Protein AF-A0A3L7PNK4-F1 (afdb_monomer_lite)

Foldseek 3Di:
DADPVVRFDKDKDKDKDAAAPQFKDFFQKWKWKQFPVRDIWTWPPPDDPVSQVVLCVVPNPPQADENVVVGTIQGHDPVSMGMYMTMTTDDDWGQKMKMKMFRSDPDWDWDQDPVPRDTDIWGKIKMWMWGFDGPPDPCPDPHNPTDTPDTDIDTD

Secondary structure (DSSP, 8-state):
-B-TTT--BEEEEEEEEEE-SSS-EEE--EEEEEETTS-EEETTTT--HHHHHHHHHHHS-TT-EETTTT-EEE-BEEEEEEEEEEEEE--S--SEEEEEEESS---EEEEE-TTT--EEEEEEEEEEEEEPPPTTSTT-STT---EEEEEEEEE-

Structure (mmCIF, N/CA/C/O backbone):
data_AF-A0A3L7PNK4-F1
#
_entry.id   AF-A0A3L7PNK4-F1
#
loop_
_atom_site.group_PDB
_atom_site.id
_atom_site.type_symbol
_atom_site.label_atom_id
_atom_site.label_alt_id
_atom_site.label_comp_id
_atom_site.label_asym_id
_atom_site.label_entity_id
_atom_site.label_seq_id
_atom_site.pdbx_PDB_ins_code
_atom_site.Cartn_x
_atom_site.Cartn_y
_atom_site.Cartn_z
_atom_site.occupancy
_atom_site.B_iso_or_equiv
_atom_site.auth_seq_id
_atom_site.auth_comp_id
_atom_site.auth_asym_id
_atom_site.auth_atom_id
_atom_site.pdbx_PDB_model_num
ATOM 1 N N . MET A 1 1 ? 6.203 -1.067 -12.634 1.00 75.69 1 MET A N 1
ATOM 2 C CA . MET A 1 1 ? 6.570 0.236 -13.243 1.00 75.69 1 MET A CA 1
ATOM 3 C C . MET A 1 1 ? 8.078 0.426 -13.206 1.00 75.69 1 MET A C 1
ATOM 5 O O . MET A 1 1 ? 8.689 0.065 -12.211 1.00 75.69 1 MET A O 1
ATOM 9 N N . THR A 1 2 ? 8.676 0.998 -14.251 1.00 82.50 2 THR A N 1
ATOM 10 C CA . THR A 1 2 ? 10.131 1.222 -14.331 1.00 82.50 2 THR A CA 1
ATOM 11 C C . THR A 1 2 ? 10.475 2.690 -14.087 1.00 82.50 2 THR A C 1
ATOM 13 O O . THR A 1 2 ? 9.922 3.573 -14.738 1.00 82.50 2 THR A O 1
ATOM 16 N N . ASP A 1 3 ? 11.416 2.957 -13.184 1.00 83.75 3 ASP A N 1
ATOM 17 C CA . ASP A 1 3 ? 12.041 4.269 -13.027 1.00 83.75 3 ASP A CA 1
ATOM 18 C C . ASP A 1 3 ? 13.094 4.467 -14.116 1.00 83.75 3 ASP A C 1
ATOM 20 O O . ASP A 1 3 ? 14.158 3.853 -14.081 1.00 83.75 3 ASP A O 1
ATOM 24 N N . THR A 1 4 ? 12.814 5.337 -15.083 1.00 81.50 4 THR A N 1
ATOM 25 C CA . THR A 1 4 ? 13.689 5.566 -16.244 1.00 81.50 4 THR A CA 1
ATOM 26 C C . THR A 1 4 ? 15.068 6.112 -15.872 1.00 81.50 4 THR A C 1
ATOM 28 O O . THR A 1 4 ? 16.005 5.954 -16.648 1.00 81.50 4 THR A O 1
ATOM 31 N N . VAL A 1 5 ? 15.209 6.728 -14.692 1.00 83.94 5 VAL A N 1
ATOM 32 C CA . VAL A 1 5 ? 16.479 7.306 -14.230 1.00 83.94 5 VAL A CA 1
ATOM 33 C C . VAL A 1 5 ? 17.378 6.253 -13.588 1.00 83.94 5 VAL A C 1
ATOM 35 O O . VAL A 1 5 ? 18.569 6.212 -13.877 1.00 83.94 5 VAL A O 1
ATOM 38 N N . SER A 1 6 ? 16.835 5.409 -12.704 1.00 83.50 6 SER A N 1
ATOM 39 C CA . SER A 1 6 ? 17.625 4.370 -12.024 1.00 83.50 6 SER A CA 1
ATOM 40 C C . SER A 1 6 ? 17.633 3.023 -12.750 1.00 83.50 6 SER A C 1
ATOM 42 O O . SER A 1 6 ? 18.436 2.159 -12.411 1.00 83.50 6 SER A O 1
ATOM 44 N N . GLY A 1 7 ? 16.718 2.809 -13.700 1.00 83.69 7 GLY A N 1
ATOM 45 C CA . GLY A 1 7 ? 16.442 1.502 -14.302 1.00 83.69 7 GLY A CA 1
ATOM 46 C C . GLY A 1 7 ? 15.732 0.521 -13.358 1.00 83.69 7 GLY A C 1
ATOM 47 O O . GLY A 1 7 ? 15.423 -0.599 -13.759 1.00 83.69 7 GLY A O 1
ATOM 48 N N . GLY A 1 8 ? 15.468 0.917 -12.108 1.00 86.06 8 GLY A N 1
ATOM 49 C CA . GLY A 1 8 ? 14.802 0.082 -11.117 1.00 86.06 8 GLY A CA 1
ATOM 50 C C . GLY A 1 8 ? 13.334 -0.148 -11.461 1.00 86.06 8 GLY A C 1
ATOM 51 O O . GLY A 1 8 ? 12.645 0.758 -11.932 1.00 86.06 8 GLY A O 1
ATOM 52 N N . ARG A 1 9 ? 12.839 -1.357 -11.194 1.00 87.81 9 ARG A N 1
ATOM 53 C CA . ARG A 1 9 ? 11.419 -1.686 -11.331 1.00 87.81 9 ARG A CA 1
ATOM 54 C C . ARG A 1 9 ? 10.738 -1.735 -9.968 1.00 87.81 9 ARG A C 1
ATOM 56 O O . ARG A 1 9 ? 11.332 -2.170 -8.981 1.00 87.81 9 ARG A O 1
ATOM 63 N N . PHE A 1 10 ? 9.499 -1.266 -9.923 1.00 89.31 10 PHE A N 1
ATOM 64 C CA . PHE A 1 10 ? 8.731 -1.068 -8.704 1.00 89.31 10 PHE A CA 1
ATOM 65 C C . PHE A 1 10 ? 7.269 -1.470 -8.885 1.00 89.31 10 PHE A C 1
ATOM 67 O O . PHE A 1 10 ? 6.635 -1.131 -9.891 1.00 89.31 10 PHE A O 1
ATOM 74 N N . TRP A 1 11 ? 6.723 -2.117 -7.862 1.00 90.12 11 TRP A N 1
ATOM 75 C CA . TRP A 1 11 ? 5.285 -2.254 -7.672 1.00 90.12 11 TRP A CA 1
ATOM 76 C C . TRP A 1 11 ? 4.764 -1.024 -6.950 1.00 90.12 11 TRP A C 1
ATOM 78 O O . TRP A 1 11 ? 5.390 -0.545 -6.003 1.00 90.12 11 TRP A O 1
ATOM 88 N N . VAL A 1 12 ? 3.620 -0.518 -7.390 1.00 89.88 12 VAL A N 1
ATOM 89 C CA . VAL A 1 12 ? 2.995 0.669 -6.815 1.00 89.88 12 VAL A CA 1
ATOM 90 C C . VAL A 1 12 ? 1.527 0.380 -6.564 1.00 89.88 12 VAL A C 1
ATOM 92 O O . VAL A 1 12 ? 0.867 -0.242 -7.391 1.00 89.88 12 VAL A O 1
ATOM 95 N N . PHE A 1 13 ? 1.020 0.871 -5.439 1.00 89.56 13 PHE A N 1
ATOM 96 C CA . PHE A 1 13 ? -0.404 0.893 -5.150 1.00 89.56 13 PHE A CA 1
ATOM 97 C C . PHE A 1 13 ? -0.803 2.287 -4.660 1.00 89.56 13 PHE A C 1
ATOM 99 O O . PHE A 1 13 ? -0.222 2.826 -3.715 1.00 89.56 13 PHE A O 1
ATOM 106 N N . THR A 1 14 ? -1.782 2.882 -5.336 1.00 90.31 14 THR A N 1
ATOM 107 C CA . THR A 1 14 ? -2.417 4.142 -4.947 1.00 90.31 14 THR A CA 1
ATOM 108 C C . THR A 1 14 ? -3.786 3.850 -4.349 1.00 90.31 14 THR A C 1
ATOM 110 O O . THR A 1 14 ? -4.444 2.869 -4.701 1.00 90.31 14 THR A O 1
ATOM 113 N N . TYR A 1 15 ? -4.213 4.672 -3.398 1.00 89.56 15 TYR A N 1
ATOM 114 C CA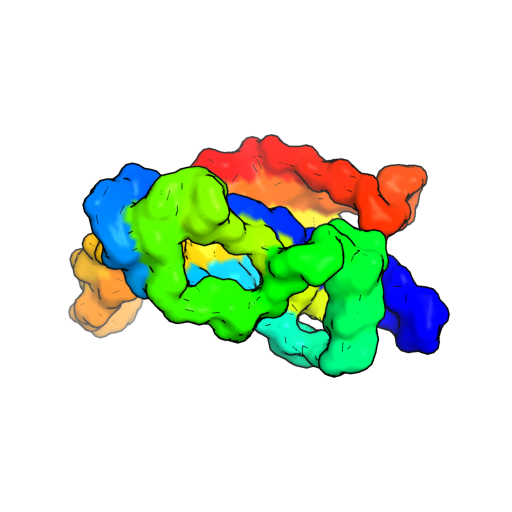 . TYR A 1 15 ? -5.500 4.492 -2.735 1.00 89.56 15 TYR A CA 1
ATOM 115 C C . TYR A 1 15 ? -6.061 5.816 -2.242 1.00 89.56 15 TYR A C 1
ATOM 117 O O . TYR A 1 15 ? -5.326 6.765 -1.985 1.00 89.56 15 TYR A O 1
ATOM 125 N N . THR A 1 16 ? -7.370 5.839 -2.022 1.00 91.12 16 THR A N 1
ATOM 126 C CA . THR A 1 16 ? -8.058 6.922 -1.324 1.00 91.12 16 THR A CA 1
ATOM 127 C C . THR A 1 16 ? -8.672 6.353 -0.055 1.00 91.12 16 THR A C 1
ATOM 129 O O . THR A 1 16 ? -9.369 5.338 -0.096 1.00 91.12 16 THR A O 1
ATOM 132 N N . ILE A 1 17 ? -8.408 6.987 1.085 1.00 90.50 17 ILE A N 1
ATOM 133 C CA . ILE A 1 17 ? -8.979 6.612 2.379 1.00 90.50 17 ILE A CA 1
ATOM 134 C C . ILE A 1 17 ? -9.945 7.694 2.847 1.00 90.50 17 ILE A C 1
ATOM 136 O O . ILE A 1 17 ? -9.580 8.862 2.927 1.00 90.50 17 ILE A O 1
ATOM 140 N N . ALA A 1 18 ? -11.167 7.295 3.193 1.00 91.25 18 ALA A N 1
ATOM 141 C CA . ALA A 1 18 ? -12.183 8.161 3.778 1.00 91.25 18 ALA A CA 1
ATOM 142 C C . ALA A 1 18 ? -12.669 7.561 5.101 1.00 91.25 18 ALA A C 1
ATOM 144 O O . ALA A 1 18 ? -12.941 6.361 5.187 1.00 91.25 18 ALA A O 1
ATOM 145 N N . ASN A 1 19 ? -12.796 8.394 6.132 1.00 90.81 19 ASN A N 1
ATOM 146 C CA . ASN A 1 19 ? -13.381 7.986 7.402 1.00 90.81 19 ASN A CA 1
ATOM 147 C C . ASN A 1 19 ? -14.900 8.196 7.351 1.00 90.81 19 ASN A C 1
ATOM 149 O O . ASN A 1 19 ? -15.365 9.290 7.051 1.00 90.81 19 ASN A O 1
ATOM 153 N N . LYS A 1 20 ? -15.659 7.134 7.630 1.00 90.25 20 LYS A N 1
ATOM 154 C CA . LYS A 1 20 ? -17.131 7.123 7.602 1.00 90.25 20 LYS A CA 1
ATOM 155 C C . LYS A 1 20 ? -17.725 6.692 8.947 1.00 90.25 20 LYS A C 1
ATOM 157 O O . LYS A 1 20 ? -18.766 6.043 8.989 1.00 90.25 20 LYS A O 1
ATOM 162 N N . THR A 1 21 ? -17.007 6.926 10.045 1.00 88.81 21 THR A N 1
ATOM 163 C CA . THR A 1 21 ? -17.359 6.383 11.370 1.00 88.81 21 THR A CA 1
ATOM 164 C C . THR A 1 21 ? -18.105 7.369 12.271 1.00 88.81 21 THR A C 1
ATOM 166 O O . THR A 1 21 ? -18.453 7.008 13.395 1.00 88.81 21 THR A O 1
ATOM 169 N N . GLY A 1 22 ? -18.339 8.602 11.817 1.00 91.31 22 GLY A N 1
ATOM 170 C CA . GLY A 1 22 ? -18.994 9.670 12.577 1.00 91.31 22 GLY A CA 1
ATOM 171 C C . GLY A 1 22 ? -18.096 10.353 13.614 1.00 91.31 22 GLY A C 1
ATOM 172 O O . GLY A 1 22 ? -18.567 11.185 14.385 1.00 91.31 22 GLY A O 1
ATOM 173 N N . LYS A 1 23 ? -16.809 9.991 13.686 1.00 91.88 23 LYS A N 1
ATOM 174 C CA . LYS A 1 23 ? -15.827 10.579 14.610 1.00 91.88 23 LYS A CA 1
ATOM 175 C C . LYS A 1 23 ? -14.418 10.476 14.050 1.00 91.88 23 LYS A C 1
ATOM 177 O O . LYS A 1 23 ? -14.145 9.593 13.244 1.00 91.88 23 LYS A O 1
ATOM 182 N N . THR A 1 24 ? -13.507 11.324 14.518 1.00 91.50 24 THR A N 1
ATOM 183 C CA . THR A 1 24 ? -12.082 11.250 14.166 1.00 91.50 24 THR A CA 1
ATOM 184 C C . THR A 1 24 ? -11.496 9.879 14.507 1.00 91.50 24 THR A C 1
ATOM 186 O O . THR A 1 24 ? -11.727 9.354 15.598 1.00 91.50 24 THR A O 1
ATOM 189 N N . GLN A 1 25 ? -10.725 9.312 13.579 1.00 90.12 25 GLN A N 1
ATOM 190 C CA . GLN A 1 25 ? -10.058 8.023 13.752 1.00 90.12 25 GLN A CA 1
ATOM 191 C C . GLN A 1 25 ? -8.558 8.160 13.543 1.00 90.12 25 GLN A C 1
ATOM 193 O O . GLN A 1 25 ? -8.114 8.798 12.589 1.00 90.12 25 GLN A O 1
ATOM 198 N N . ARG A 1 26 ? -7.774 7.501 14.398 1.00 88.88 26 ARG A N 1
ATOM 199 C CA . ARG A 1 26 ? -6.334 7.348 14.188 1.00 88.88 26 ARG A CA 1
ATOM 200 C C . ARG A 1 26 ? -6.104 6.277 13.125 1.00 88.88 26 ARG A C 1
ATOM 202 O O . ARG A 1 26 ? -6.438 5.112 13.330 1.00 88.88 26 ARG A O 1
ATOM 209 N N . PHE A 1 27 ? -5.502 6.669 12.014 1.00 88.44 27 PHE A N 1
ATOM 210 C CA . PHE A 1 27 ? -5.112 5.795 10.920 1.00 88.44 27 PHE A CA 1
ATOM 211 C C . PHE A 1 27 ? -3.606 5.532 10.974 1.00 88.44 27 PHE A C 1
ATOM 213 O O . PHE A 1 27 ? -2.794 6.455 10.998 1.00 88.44 27 PHE A O 1
ATOM 220 N N . SER A 1 28 ? -3.228 4.260 11.037 1.00 88.75 28 SER A N 1
ATOM 221 C CA . SER A 1 28 ? -1.829 3.823 11.092 1.00 88.75 28 SER A CA 1
ATOM 222 C C . SER A 1 28 ? -1.691 2.511 10.319 1.00 88.75 28 SER A C 1
ATOM 224 O O . SER A 1 28 ? -1.536 1.451 10.934 1.00 88.75 28 SER A O 1
ATOM 226 N N . PRO A 1 29 ? -1.841 2.549 8.987 1.00 90.50 29 PRO A N 1
ATOM 227 C CA . PRO A 1 29 ? -1.871 1.343 8.186 1.00 90.50 29 PRO A CA 1
ATOM 228 C C . PRO A 1 29 ? -0.479 0.732 8.026 1.00 90.50 29 PRO A C 1
ATOM 230 O O . PRO A 1 29 ? 0.537 1.424 8.066 1.00 90.50 29 PRO A O 1
ATOM 233 N N . ARG A 1 30 ? -0.446 -0.572 7.762 1.00 91.81 30 ARG A N 1
ATOM 234 C CA . ARG A 1 30 ? 0.739 -1.262 7.241 1.00 91.81 30 ARG A CA 1
ATOM 235 C C . ARG A 1 30 ? 0.355 -1.997 5.969 1.00 91.81 30 ARG A C 1
ATOM 237 O O . ARG A 1 30 ? -0.673 -2.674 5.944 1.00 91.81 30 ARG A O 1
ATOM 244 N N . PHE A 1 31 ? 1.207 -1.880 4.957 1.00 94.25 31 PHE A N 1
ATOM 245 C CA . PHE A 1 31 ? 1.021 -2.493 3.650 1.00 94.25 31 PHE A CA 1
ATOM 246 C C . PHE A 1 31 ? 2.130 -3.519 3.408 1.00 94.25 31 PHE A C 1
ATOM 248 O O . PHE A 1 31 ? 3.310 -3.169 3.341 1.00 94.25 31 PHE A O 1
ATOM 255 N N . ASP A 1 32 ? 1.740 -4.784 3.282 1.00 95.38 32 ASP A N 1
ATOM 256 C CA . ASP A 1 32 ? 2.638 -5.884 2.938 1.00 95.38 32 ASP A CA 1
ATOM 257 C C . ASP A 1 32 ? 2.200 -6.484 1.594 1.00 95.38 32 ASP A C 1
ATOM 259 O O . ASP A 1 32 ? 1.006 -6.684 1.362 1.00 95.38 32 ASP A O 1
ATOM 263 N N . LEU A 1 33 ? 3.160 -6.802 0.729 1.00 94.06 33 LEU A N 1
ATOM 264 C CA . LEU A 1 33 ? 2.929 -7.469 -0.549 1.00 94.06 33 LEU A CA 1
ATOM 265 C C . LEU A 1 33 ? 3.519 -8.880 -0.496 1.00 94.06 33 LEU A C 1
ATOM 267 O O . LEU A 1 33 ? 4.724 -9.038 -0.318 1.00 94.06 33 LEU A O 1
ATOM 271 N N . LEU A 1 34 ? 2.673 -9.897 -0.622 1.00 92.94 34 LEU A N 1
ATOM 272 C CA . LEU A 1 34 ? 3.083 -11.292 -0.760 1.00 92.94 34 LEU A CA 1
ATOM 273 C C . LEU A 1 34 ? 3.186 -11.637 -2.243 1.00 92.94 34 LEU A C 1
ATOM 275 O O . LEU A 1 34 ? 2.200 -11.536 -2.969 1.00 92.94 34 LEU A O 1
ATOM 279 N N . MET A 1 35 ? 4.370 -12.050 -2.660 1.00 90.56 35 MET A N 1
ATOM 280 C CA . MET A 1 35 ? 4.666 -12.515 -4.009 1.00 90.56 35 MET A CA 1
ATOM 281 C C . MET A 1 35 ? 4.332 -14.013 -4.139 1.00 90.56 35 MET A C 1
ATOM 283 O O . MET A 1 35 ? 4.293 -14.731 -3.136 1.00 90.56 35 MET A O 1
ATOM 287 N N . GLY A 1 36 ? 4.109 -14.498 -5.363 1.00 86.50 36 GLY A N 1
ATOM 288 C CA . GLY A 1 36 ? 3.745 -15.896 -5.636 1.00 86.50 36 GLY A CA 1
ATOM 289 C C . GLY A 1 36 ? 4.833 -16.916 -5.266 1.00 86.50 36 GLY A C 1
ATOM 290 O O . GLY A 1 36 ? 4.546 -18.093 -5.068 1.00 86.50 36 GLY A O 1
ATOM 291 N N . ASP A 1 37 ? 6.081 -16.469 -5.100 1.00 86.44 37 ASP A N 1
ATOM 292 C CA . ASP A 1 37 ? 7.204 -17.265 -4.585 1.00 86.44 37 ASP A CA 1
ATOM 293 C C . ASP A 1 37 ? 7.242 -17.355 -3.042 1.00 86.44 37 ASP A C 1
ATOM 295 O O . ASP A 1 37 ? 8.142 -17.972 -2.469 1.00 86.44 37 ASP A O 1
ATOM 299 N N . GLY A 1 38 ? 6.269 -16.749 -2.354 1.00 88.69 38 GLY A N 1
ATOM 300 C CA . GLY A 1 38 ? 6.176 -16.717 -0.896 1.00 88.69 38 GLY A CA 1
ATOM 301 C C . GLY A 1 38 ? 6.941 -15.566 -0.234 1.00 88.69 38 GLY A C 1
ATOM 302 O O . GLY A 1 38 ? 6.882 -15.424 0.991 1.00 88.69 38 GLY A O 1
ATOM 303 N N . VAL A 1 39 ? 7.643 -14.721 -0.998 1.00 91.19 39 VAL A N 1
ATOM 304 C CA . VAL A 1 39 ? 8.375 -13.573 -0.449 1.00 91.19 39 VAL A CA 1
ATOM 305 C C . VAL A 1 39 ? 7.401 -12.477 -0.022 1.00 91.19 39 VAL A C 1
ATOM 307 O O . VAL A 1 39 ? 6.539 -12.050 -0.786 1.00 91.19 39 VAL A O 1
ATOM 310 N N . ILE A 1 40 ? 7.577 -11.966 1.200 1.00 93.38 40 ILE A N 1
ATOM 311 C CA . ILE A 1 40 ? 6.826 -10.814 1.714 1.00 93.38 40 ILE A CA 1
ATOM 312 C C . ILE A 1 40 ? 7.687 -9.553 1.614 1.00 93.38 40 ILE A C 1
ATOM 314 O O . ILE A 1 40 ? 8.799 -9.493 2.147 1.00 93.38 40 ILE A O 1
ATOM 318 N N . LEU A 1 41 ? 7.149 -8.524 0.966 1.00 94.62 41 LEU A N 1
ATOM 319 C CA . LEU A 1 41 ? 7.748 -7.204 0.829 1.00 94.62 41 LEU A CA 1
ATOM 320 C C . LEU A 1 41 ? 6.970 -6.187 1.672 1.00 94.62 41 LEU A C 1
ATOM 322 O O . LEU A 1 41 ? 5.760 -6.034 1.536 1.00 94.62 41 LEU A O 1
ATOM 326 N N . GLU A 1 42 ? 7.677 -5.457 2.527 1.00 95.00 42 GLU A N 1
ATOM 327 C CA . GLU A 1 42 ? 7.109 -4.353 3.308 1.00 95.00 42 GLU A CA 1
ATOM 328 C C . GLU A 1 42 ? 7.203 -3.046 2.515 1.00 95.00 42 GLU A C 1
ATOM 330 O O . GLU A 1 42 ? 8.245 -2.764 1.914 1.00 95.00 42 GLU A O 1
ATOM 335 N N . ALA A 1 43 ? 6.125 -2.257 2.503 1.00 93.81 43 ALA A N 1
ATOM 336 C CA . ALA A 1 43 ? 6.066 -1.025 1.719 1.00 93.81 43 ALA A CA 1
ATOM 337 C C . ALA A 1 43 ? 7.158 -0.028 2.131 1.00 93.81 43 ALA A C 1
ATOM 339 O O . ALA A 1 43 ? 7.472 0.132 3.313 1.00 93.81 43 ALA A O 1
ATOM 340 N N . GLY A 1 44 ? 7.775 0.621 1.144 1.00 91.75 44 GLY A N 1
ATOM 341 C CA . GLY A 1 44 ? 8.860 1.590 1.315 1.00 91.75 44 GLY A CA 1
ATOM 342 C C . GLY A 1 44 ? 10.215 0.983 1.703 1.00 91.75 44 GLY A C 1
ATOM 343 O O . GLY A 1 44 ? 11.244 1.651 1.588 1.00 91.75 44 GLY A O 1
ATOM 344 N N . LYS A 1 45 ? 10.269 -0.287 2.121 1.00 93.94 45 LYS A N 1
ATOM 345 C CA . LYS A 1 45 ? 11.521 -0.937 2.521 1.00 93.94 45 LYS A CA 1
ATOM 346 C C . LYS A 1 45 ? 12.400 -1.211 1.301 1.00 93.94 45 LYS A C 1
ATOM 348 O O . LYS A 1 45 ? 11.958 -1.808 0.323 1.00 93.94 45 LYS A O 1
ATOM 353 N N . ASN A 1 46 ? 13.680 -0.843 1.396 1.00 92.88 46 ASN A N 1
ATOM 354 C CA . ASN A 1 46 ? 14.671 -0.969 0.316 1.00 92.88 46 ASN A CA 1
ATOM 355 C C . ASN A 1 46 ? 14.300 -0.203 -0.970 1.00 92.88 46 ASN A C 1
ATOM 357 O O . ASN A 1 46 ? 14.748 -0.575 -2.054 1.00 92.88 46 ASN A O 1
ATOM 361 N N . VAL A 1 47 ? 13.495 0.858 -0.864 1.00 92.44 47 VAL A N 1
ATOM 362 C CA . VAL A 1 47 ? 13.187 1.756 -1.982 1.00 92.44 47 VAL A CA 1
ATOM 363 C C . VAL A 1 47 ? 14.032 3.026 -1.841 1.00 92.44 47 VAL A C 1
ATOM 365 O O . VAL A 1 47 ? 13.924 3.710 -0.822 1.00 92.44 47 VAL A O 1
ATOM 368 N N . PRO A 1 48 ? 14.873 3.378 -2.831 1.00 92.50 48 PRO A N 1
ATOM 369 C CA . PRO A 1 48 ? 15.592 4.648 -2.815 1.00 92.50 48 PRO A CA 1
ATOM 370 C C . PRO A 1 48 ? 14.622 5.837 -2.773 1.00 92.50 48 PRO A C 1
ATOM 372 O O . PRO A 1 48 ? 13.677 5.896 -3.561 1.00 92.50 48 PRO A O 1
ATOM 375 N N . VAL A 1 49 ? 14.880 6.810 -1.894 1.00 90.38 49 VAL A N 1
ATOM 376 C CA . VAL A 1 49 ? 13.995 7.973 -1.673 1.00 90.38 49 VAL A CA 1
ATOM 377 C C . VAL A 1 49 ? 13.716 8.735 -2.970 1.00 90.38 49 VAL A C 1
ATOM 379 O O . VAL A 1 49 ? 12.573 9.097 -3.249 1.00 90.38 49 VAL A O 1
ATOM 382 N N . ASP A 1 50 ? 14.738 8.943 -3.801 1.00 91.38 50 ASP A N 1
ATOM 383 C CA . ASP A 1 50 ? 14.571 9.673 -5.058 1.00 91.38 50 ASP A CA 1
ATOM 384 C C . ASP A 1 50 ? 13.744 8.893 -6.085 1.00 91.38 50 ASP A C 1
ATOM 386 O O . ASP A 1 50 ? 12.972 9.497 -6.831 1.00 91.38 50 ASP A O 1
ATOM 390 N N . ALA A 1 51 ? 13.854 7.560 -6.098 1.00 91.12 51 ALA A N 1
ATOM 391 C CA . ALA A 1 51 ? 13.007 6.714 -6.932 1.00 91.12 51 ALA A CA 1
ATOM 392 C C . ALA A 1 51 ? 11.551 6.789 -6.455 1.00 91.12 51 ALA A C 1
ATOM 394 O O . ALA A 1 51 ? 10.671 7.070 -7.261 1.00 91.12 51 ALA A O 1
ATOM 395 N N . ALA A 1 52 ? 11.297 6.662 -5.145 1.00 90.19 52 ALA A N 1
ATOM 396 C CA . ALA A 1 52 ? 9.952 6.803 -4.580 1.00 90.19 52 ALA A CA 1
ATOM 397 C C . ALA A 1 52 ? 9.299 8.141 -4.964 1.00 90.19 52 ALA A C 1
ATOM 399 O O . ALA A 1 52 ? 8.169 8.152 -5.445 1.00 90.19 52 ALA A O 1
ATOM 400 N N . ARG A 1 53 ? 10.032 9.258 -4.848 1.00 89.56 53 ARG A N 1
ATOM 401 C CA . ARG A 1 53 ? 9.545 10.594 -5.237 1.00 89.56 53 ARG A CA 1
ATOM 402 C C . ARG A 1 53 ? 9.223 10.702 -6.726 1.00 89.56 53 ARG A C 1
ATOM 404 O O . ARG A 1 53 ? 8.221 11.317 -7.084 1.00 89.56 53 ARG A O 1
ATOM 411 N N . ARG A 1 54 ? 10.065 10.144 -7.602 1.00 90.06 54 ARG A N 1
ATOM 412 C CA . ARG A 1 54 ? 9.802 10.131 -9.051 1.00 90.06 54 ARG A CA 1
ATOM 413 C C . ARG A 1 54 ? 8.578 9.289 -9.384 1.00 90.06 54 ARG A C 1
ATOM 415 O O . ARG A 1 54 ? 7.729 9.746 -10.139 1.00 90.06 54 ARG A O 1
ATOM 422 N N . MET A 1 55 ? 8.469 8.102 -8.790 1.00 88.44 55 MET A N 1
ATOM 423 C CA . MET A 1 55 ? 7.334 7.206 -9.005 1.00 88.44 55 MET A CA 1
ATOM 424 C C . MET A 1 55 ? 6.035 7.831 -8.497 1.00 88.44 55 MET A C 1
ATOM 426 O O . MET A 1 55 ? 5.067 7.852 -9.245 1.00 88.44 55 MET A O 1
ATOM 430 N N . GLN A 1 56 ? 6.030 8.438 -7.308 1.00 89.19 56 GLN A N 1
ATOM 431 C CA . GLN A 1 56 ? 4.876 9.175 -6.785 1.00 89.19 56 GLN A CA 1
ATOM 432 C C . GLN A 1 56 ? 4.406 10.258 -7.765 1.00 89.19 56 GLN A C 1
ATOM 434 O O . GLN A 1 56 ? 3.229 10.303 -8.091 1.00 89.19 56 GLN A O 1
ATOM 439 N N . ARG A 1 57 ? 5.318 11.079 -8.309 1.00 87.75 57 ARG A N 1
ATOM 440 C CA . ARG A 1 57 ? 4.963 12.104 -9.312 1.00 87.75 57 ARG A CA 1
ATOM 441 C C . ARG A 1 57 ? 4.458 11.527 -10.635 1.00 87.75 57 ARG A C 1
ATOM 443 O O . ARG A 1 57 ? 3.762 12.229 -11.357 1.00 87.75 57 ARG A O 1
ATOM 450 N N . ALA A 1 58 ? 4.865 10.307 -10.980 1.00 85.31 58 ALA A N 1
ATOM 451 C CA . ALA A 1 58 ? 4.522 9.682 -12.250 1.00 85.31 58 ALA A CA 1
ATOM 452 C C . ALA A 1 58 ? 3.130 9.031 -12.246 1.00 85.31 58 ALA A C 1
ATOM 454 O O . ALA A 1 58 ? 2.498 8.990 -13.296 1.00 85.31 58 ALA A O 1
ATOM 455 N N . VAL A 1 59 ? 2.664 8.513 -11.102 1.00 82.31 59 VAL A N 1
ATOM 456 C CA . VAL A 1 59 ? 1.421 7.706 -11.036 1.00 82.31 59 VAL A CA 1
ATOM 457 C C . VAL A 1 59 ? 0.431 8.117 -9.966 1.00 82.31 59 VAL A C 1
ATOM 459 O O . VAL A 1 59 ? -0.719 7.693 -10.008 1.00 82.31 59 VAL A O 1
ATOM 462 N N . ALA A 1 60 ? 0.865 8.885 -8.974 1.00 83.06 60 ALA A N 1
ATOM 463 C CA . ALA A 1 60 ? -0.021 9.371 -7.937 1.00 83.06 60 ALA A CA 1
ATOM 464 C C . ALA A 1 60 ? -0.464 10.795 -8.279 1.00 83.06 60 ALA A C 1
ATOM 466 O O . ALA A 1 60 ? 0.207 11.515 -9.025 1.00 83.06 60 ALA A O 1
ATOM 467 N N . SER A 1 61 ? -1.599 11.220 -7.728 1.00 83.06 61 SER A N 1
ATOM 468 C CA . SER A 1 61 ? -1.993 12.619 -7.848 1.00 83.06 61 SER A CA 1
ATOM 469 C C . SER A 1 61 ? -0.977 13.521 -7.138 1.00 83.06 61 SER A C 1
ATOM 471 O O . SER A 1 61 ? -0.235 13.093 -6.250 1.00 83.06 61 SER A O 1
ATOM 473 N N . ALA A 1 62 ? -0.998 14.813 -7.465 1.00 82.06 62 ALA A N 1
ATOM 474 C CA . ALA A 1 62 ? -0.191 15.807 -6.758 1.00 82.06 62 ALA A CA 1
ATOM 475 C C . ALA A 1 62 ? -0.523 15.914 -5.253 1.00 82.06 62 ALA A C 1
ATOM 477 O O . ALA A 1 62 ? 0.261 16.491 -4.503 1.00 82.06 62 ALA A O 1
ATOM 478 N N . GLN A 1 63 ? -1.676 15.390 -4.821 1.00 84.81 63 GLN A N 1
ATOM 479 C CA . GLN A 1 63 ? -2.138 15.408 -3.431 1.00 84.81 63 GLN A CA 1
ATOM 480 C C . GLN A 1 63 ? -1.845 14.102 -2.689 1.00 84.81 63 GLN A C 1
ATOM 482 O O . GLN A 1 63 ? -1.955 14.064 -1.464 1.00 84.81 63 GLN A O 1
ATOM 487 N N . ALA A 1 64 ? -1.487 13.036 -3.408 1.00 87.62 64 ALA A N 1
ATOM 488 C CA . ALA A 1 64 ? -1.186 11.757 -2.800 1.00 87.62 64 ALA A CA 1
ATOM 489 C C . ALA A 1 64 ? 0.054 11.871 -1.919 1.00 87.62 64 ALA A C 1
ATOM 491 O O . ALA A 1 64 ? 1.092 12.378 -2.347 1.00 87.62 64 ALA A O 1
ATOM 492 N N . VAL A 1 65 ? -0.049 11.367 -0.696 1.00 87.12 65 VAL A N 1
ATOM 493 C CA . VAL A 1 65 ? 1.037 11.387 0.284 1.00 87.12 65 VAL A CA 1
ATOM 494 C C . VAL A 1 65 ? 1.617 9.991 0.486 1.00 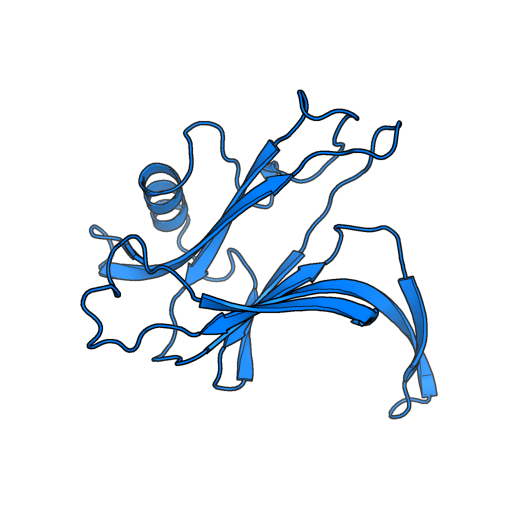87.12 65 VAL A C 1
ATOM 496 O O . VAL A 1 65 ? 0.967 8.983 0.200 1.00 87.12 65 VAL A O 1
ATOM 499 N N . ASP A 1 66 ? 2.854 9.912 0.967 1.00 84.75 66 ASP A N 1
ATOM 500 C CA . ASP A 1 66 ? 3.457 8.614 1.266 1.00 84.75 66 ASP A CA 1
ATOM 501 C C . ASP A 1 66 ? 2.825 7.943 2.503 1.00 84.75 66 ASP A C 1
ATOM 503 O O . ASP A 1 66 ? 2.060 8.537 3.272 1.00 84.75 66 ASP A O 1
ATOM 507 N N . GLN A 1 67 ? 3.171 6.673 2.705 1.00 77.38 67 GLN A N 1
ATOM 508 C CA . GLN A 1 67 ? 2.672 5.844 3.803 1.00 77.38 67 GLN A CA 1
ATOM 509 C C . GLN A 1 67 ? 2.953 6.382 5.212 1.00 77.38 67 GLN A C 1
ATOM 511 O O . GLN A 1 67 ? 2.282 5.956 6.144 1.00 77.38 67 GLN A O 1
ATOM 516 N N . PHE A 1 68 ? 3.935 7.268 5.393 1.00 81.88 68 PHE A N 1
ATOM 517 C CA . PHE A 1 68 ? 4.238 7.890 6.681 1.00 81.88 68 PHE A CA 1
ATOM 518 C C . PHE A 1 68 ? 3.418 9.165 6.865 1.00 81.88 68 PHE A C 1
ATOM 520 O O . PHE A 1 68 ? 2.861 9.402 7.934 1.00 81.88 68 PHE A O 1
ATOM 527 N N . GLN A 1 69 ? 3.293 9.962 5.806 1.00 83.06 69 GLN A N 1
ATOM 528 C CA . GLN A 1 69 ? 2.515 11.198 5.793 1.00 83.06 69 GLN A CA 1
ATOM 529 C C . GLN A 1 69 ? 1.002 10.961 5.897 1.00 83.06 69 GLN A C 1
ATOM 531 O O . GLN A 1 69 ? 0.282 11.796 6.443 1.00 83.06 69 GLN A O 1
ATOM 536 N N . VAL A 1 70 ? 0.503 9.827 5.397 1.00 85.12 70 VAL A N 1
ATOM 537 C CA . VAL A 1 70 ? -0.920 9.470 5.507 1.00 85.12 70 VAL A CA 1
ATOM 538 C C . VAL A 1 70 ? -1.334 9.137 6.948 1.00 85.12 70 VAL A C 1
ATOM 540 O O . VAL A 1 70 ? -2.520 9.226 7.276 1.00 85.12 70 VAL A O 1
ATOM 543 N N . MET A 1 71 ? -0.378 8.751 7.807 1.00 87.44 71 MET A N 1
ATOM 544 C CA . MET A 1 71 ? -0.639 8.333 9.185 1.00 87.44 71 MET A CA 1
ATOM 545 C C . MET A 1 71 ? -1.141 9.497 10.041 1.00 87.44 71 MET A C 1
ATOM 547 O O . MET A 1 71 ? -0.843 10.666 9.804 1.00 87.44 71 MET A O 1
ATOM 551 N N . GLY A 1 72 ? -1.874 9.165 11.099 1.00 88.56 72 GLY A N 1
ATOM 552 C CA . GLY A 1 72 ? -2.399 10.135 12.051 1.00 88.56 72 GLY A CA 1
ATOM 553 C C . GLY A 1 72 ? -3.916 10.206 12.018 1.00 88.56 72 GLY A C 1
ATOM 554 O O . GLY A 1 72 ? -4.590 9.257 11.627 1.00 88.56 72 GLY A O 1
ATOM 555 N N . ASP A 1 73 ? -4.459 11.311 12.505 1.00 91.44 73 ASP A N 1
ATOM 556 C CA . ASP A 1 73 ? -5.902 11.457 12.653 1.00 91.44 73 ASP A CA 1
ATOM 557 C C . ASP A 1 73 ? -6.559 11.799 11.311 1.00 91.44 73 ASP A C 1
ATOM 559 O O . ASP A 1 73 ? -6.142 12.734 10.621 1.00 91.44 73 ASP A O 1
ATOM 563 N N . ILE A 1 74 ? -7.590 11.033 10.950 1.00 90.31 74 ILE A N 1
ATOM 564 C CA . ILE A 1 74 ? -8.458 11.261 9.794 1.00 90.31 74 ILE A CA 1
ATOM 565 C C . ILE A 1 74 ? -9.824 11.711 10.311 1.00 90.31 74 ILE A C 1
ATOM 567 O O . ILE A 1 74 ? -10.501 10.988 11.052 1.00 90.31 74 ILE A O 1
ATOM 571 N N . LEU A 1 75 ? -10.216 12.922 9.920 1.00 93.56 75 LEU A N 1
ATOM 572 C CA . LEU A 1 75 ? -11.520 13.497 10.241 1.00 93.56 75 LEU A CA 1
ATOM 573 C C . LEU A 1 75 ? -12.629 12.751 9.499 1.00 93.56 75 LEU A C 1
ATOM 575 O O . LEU A 1 75 ? -12.398 12.181 8.437 1.00 93.56 75 LEU A O 1
ATOM 579 N N . ASP A 1 76 ? -13.824 12.747 10.074 1.00 94.25 76 ASP A N 1
ATOM 580 C CA . ASP A 1 76 ? -14.988 12.107 9.466 1.00 94.25 76 ASP A CA 1
ATOM 581 C C . ASP A 1 76 ? -15.432 12.812 8.170 1.00 94.25 76 ASP A C 1
ATOM 583 O O . ASP A 1 76 ? -15.275 14.027 8.030 1.00 94.25 76 ASP A O 1
ATOM 587 N N . GLY A 1 77 ? -15.994 12.050 7.232 1.00 93.19 77 GLY A N 1
ATOM 588 C CA . GLY A 1 77 ? -16.548 12.542 5.971 1.00 93.19 77 GLY A CA 1
ATOM 589 C C . GLY A 1 77 ? -15.616 12.389 4.763 1.00 93.19 77 GLY A C 1
ATOM 590 O O . GLY A 1 77 ? -14.391 12.432 4.865 1.00 93.19 77 GLY A O 1
ATOM 591 N N . GLU A 1 78 ? -16.212 12.236 3.578 1.00 91.56 78 GLU A N 1
ATOM 592 C CA . GLU A 1 78 ? -15.479 12.039 2.315 1.00 91.56 78 GLU A CA 1
ATOM 593 C C . GLU A 1 78 ? -14.678 13.272 1.878 1.00 91.56 78 GLU A C 1
ATOM 595 O O . GLU A 1 78 ? -13.643 13.129 1.238 1.00 91.56 78 GLU A O 1
ATOM 600 N N . SER A 1 79 ? -15.086 14.477 2.283 1.00 91.94 79 SER A N 1
ATOM 601 C CA . SER A 1 79 ? -14.330 15.712 2.025 1.00 91.94 79 SER A CA 1
ATOM 602 C C . SER A 1 79 ? -12.969 15.747 2.727 1.00 91.94 79 SER A C 1
ATOM 604 O O . SER A 1 79 ? -12.109 16.535 2.352 1.00 91.94 79 SER A O 1
ATOM 606 N N . ASN A 1 80 ? -12.784 14.912 3.754 1.00 91.44 80 ASN A N 1
ATOM 607 C CA . ASN A 1 80 ? -11.529 14.753 4.484 1.00 91.44 80 ASN A CA 1
ATOM 608 C C . ASN A 1 80 ? -10.734 13.529 4.007 1.00 91.44 80 ASN A C 1
ATOM 610 O O . ASN A 1 80 ? -9.792 13.103 4.685 1.00 91.44 80 ASN A O 1
ATOM 614 N N . ALA A 1 81 ? -11.127 12.937 2.874 1.00 91.62 81 ALA A N 1
ATOM 615 C CA . ALA A 1 81 ? -10.416 11.814 2.303 1.00 91.62 81 ALA A CA 1
ATOM 616 C C . ALA A 1 81 ? -8.969 12.193 1.976 1.00 91.62 81 ALA A C 1
ATOM 618 O O . ALA A 1 81 ? -8.667 13.316 1.572 1.00 91.62 81 ALA A O 1
ATOM 619 N N . ARG A 1 82 ? -8.066 11.233 2.159 1.00 91.44 82 ARG A N 1
ATOM 620 C CA . ARG A 1 82 ? -6.654 11.380 1.812 1.00 91.44 82 ARG A CA 1
ATOM 621 C C . ARG A 1 82 ? -6.301 10.405 0.718 1.00 91.44 82 ARG A C 1
ATOM 623 O O . ARG A 1 82 ? -6.724 9.250 0.749 1.00 91.44 82 ARG A O 1
ATOM 630 N N . GLU A 1 83 ? -5.484 10.861 -0.211 1.00 92.00 83 GLU A N 1
ATOM 631 C CA . GLU A 1 83 ? -4.877 10.002 -1.211 1.00 92.00 83 GLU A CA 1
ATOM 632 C C . GLU A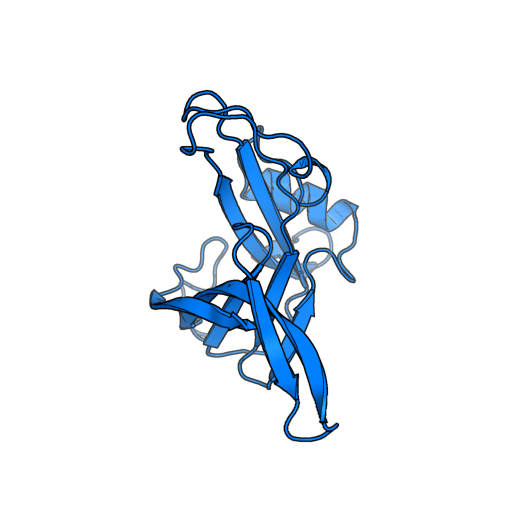 1 83 ? -3.513 9.534 -0.718 1.00 92.00 83 GLU A C 1
ATOM 634 O O . GLU A 1 83 ? -2.751 10.298 -0.126 1.00 92.00 83 GLU A O 1
ATOM 639 N N . GLY A 1 84 ? -3.221 8.259 -0.931 1.00 91.50 84 GLY A N 1
ATOM 640 C CA . GLY A 1 84 ? -2.006 7.619 -0.472 1.00 91.50 84 GLY A CA 1
ATOM 641 C C . GLY A 1 84 ? -1.285 6.883 -1.587 1.00 91.50 84 GLY A C 1
ATOM 642 O O . GLY A 1 84 ? -1.884 6.441 -2.570 1.00 91.50 84 GLY A O 1
ATOM 643 N N . PHE A 1 85 ? 0.019 6.744 -1.394 1.00 92.94 85 PHE A N 1
ATOM 644 C CA . PHE A 1 85 ? 0.931 6.051 -2.287 1.00 92.94 85 PHE A CA 1
ATOM 645 C C . PHE A 1 85 ? 1.838 5.117 -1.483 1.00 92.94 85 PHE A C 1
ATOM 647 O O . PHE A 1 85 ? 2.480 5.525 -0.512 1.00 92.94 85 PHE A O 1
ATOM 654 N N . VAL A 1 86 ? 1.914 3.862 -1.920 1.00 93.75 86 VAL A N 1
ATOM 655 C CA . VAL A 1 86 ? 2.836 2.851 -1.391 1.00 93.75 86 VAL A CA 1
ATOM 656 C C . VAL A 1 86 ? 3.590 2.182 -2.533 1.00 93.75 86 VAL A C 1
ATOM 658 O O . VAL A 1 86 ? 3.071 2.018 -3.640 1.00 93.75 86 VAL A O 1
ATOM 661 N N . ILE A 1 87 ? 4.838 1.814 -2.256 1.00 93.19 87 ILE A N 1
ATOM 662 C CA . ILE A 1 87 ? 5.790 1.337 -3.258 1.00 93.19 87 ILE A CA 1
ATOM 663 C C . ILE A 1 87 ? 6.646 0.196 -2.712 1.00 93.19 87 ILE A C 1
ATOM 665 O O . ILE A 1 87 ? 7.047 0.208 -1.547 1.00 93.19 87 ILE A O 1
ATOM 669 N N . TRP A 1 88 ? 6.979 -0.757 -3.578 1.00 94.19 88 TRP A N 1
ATOM 670 C CA . TRP A 1 88 ? 7.891 -1.863 -3.300 1.00 94.19 88 TRP A CA 1
ATOM 671 C C . TRP A 1 88 ? 8.871 -2.039 -4.460 1.00 94.19 88 TRP A C 1
ATOM 673 O O . TRP A 1 88 ? 8.484 -1.820 -5.609 1.00 94.19 88 TRP A O 1
ATOM 683 N N . PRO A 1 89 ? 10.120 -2.468 -4.211 1.00 92.06 89 PRO A N 1
ATOM 684 C CA . PRO A 1 89 ? 10.993 -2.893 -5.296 1.00 92.06 89 PRO A CA 1
ATOM 685 C C . PRO A 1 89 ? 10.432 -4.174 -5.926 1.00 92.06 89 PRO A C 1
ATOM 687 O O . PRO A 1 89 ? 10.063 -5.109 -5.213 1.00 92.06 89 PRO A O 1
ATOM 690 N N . GLU A 1 90 ? 10.383 -4.232 -7.252 1.00 87.50 90 GLU A N 1
ATOM 691 C CA . GLU A 1 90 ? 10.027 -5.457 -7.963 1.00 87.50 90 GLU A CA 1
ATOM 692 C C . GLU A 1 90 ? 11.171 -6.469 -7.828 1.00 87.50 90 GLU A C 1
ATOM 694 O O . GLU A 1 90 ? 12.335 -6.164 -8.104 1.00 87.50 90 GLU A O 1
ATOM 699 N N . LYS A 1 91 ? 10.840 -7.682 -7.375 1.00 81.38 91 LYS A N 1
ATOM 700 C CA . LYS A 1 91 ? 11.780 -8.794 -7.236 1.00 81.38 91 LYS A CA 1
ATOM 701 C C . LYS A 1 91 ? 11.244 -10.005 -7.983 1.00 81.38 91 LYS A C 1
ATOM 703 O O . LYS A 1 91 ? 10.129 -10.436 -7.711 1.00 81.38 91 LYS A O 1
ATOM 708 N N . GLY A 1 92 ? 12.072 -10.555 -8.868 1.00 73.81 92 GLY A N 1
ATOM 709 C CA . GLY A 1 92 ? 11.724 -11.734 -9.656 1.00 73.81 92 GLY A CA 1
ATOM 710 C C . GLY A 1 92 ? 10.622 -11.477 -10.684 1.00 73.81 92 GLY A C 1
ATOM 711 O O . GLY A 1 92 ? 10.312 -10.332 -11.009 1.00 73.81 92 GLY A O 1
ATOM 712 N N . ASP A 1 93 ? 10.078 -12.572 -11.200 1.00 72.38 93 ASP A N 1
ATOM 713 C CA . ASP A 1 93 ? 8.877 -12.606 -12.028 1.00 72.38 93 ASP A CA 1
ATOM 714 C C . ASP A 1 93 ? 7.801 -13.341 -11.224 1.00 72.38 93 ASP A C 1
ATOM 716 O O . ASP A 1 93 ? 8.029 -14.461 -10.760 1.00 72.38 93 ASP A O 1
ATOM 720 N N . SER A 1 94 ? 6.664 -12.692 -10.990 1.00 75.69 94 SER A N 1
ATOM 721 C CA . SER A 1 94 ? 5.578 -13.244 -10.183 1.00 75.69 94 SER A CA 1
ATOM 722 C C . SER A 1 94 ? 4.301 -13.208 -10.989 1.00 75.69 94 SER A C 1
ATOM 724 O O . SER A 1 94 ? 3.953 -12.170 -11.539 1.00 75.69 94 SER A O 1
ATOM 726 N N . LYS A 1 95 ? 3.602 -14.343 -11.045 1.00 82.12 95 LYS A N 1
ATOM 727 C CA . LYS A 1 95 ? 2.336 -14.497 -11.783 1.00 82.12 95 LYS A CA 1
ATOM 728 C C . LYS A 1 95 ? 1.123 -14.040 -10.984 1.00 82.12 95 LYS A C 1
ATOM 730 O O . LYS A 1 95 ? 0.055 -13.809 -11.542 1.00 82.12 95 LYS A O 1
ATOM 735 N N . ASP A 1 96 ? 1.290 -13.921 -9.679 1.00 86.56 96 ASP A N 1
ATOM 736 C CA . ASP A 1 96 ? 0.273 -13.461 -8.758 1.00 86.56 96 ASP A CA 1
ATOM 737 C C . ASP A 1 96 ? 0.916 -12.651 -7.633 1.00 86.56 96 ASP A C 1
ATOM 739 O O . ASP A 1 96 ? 2.129 -12.705 -7.402 1.00 86.56 96 ASP A O 1
ATOM 743 N N . MET A 1 97 ? 0.103 -11.847 -6.963 1.00 90.69 97 MET A N 1
ATOM 744 C CA . MET A 1 97 ? 0.509 -11.150 -5.752 1.00 90.69 97 MET A CA 1
ATOM 745 C C . MET A 1 97 ? -0.691 -10.912 -4.846 1.00 90.69 97 MET A C 1
ATOM 747 O O . MET A 1 97 ? -1.825 -10.762 -5.301 1.00 90.69 97 MET A O 1
ATOM 751 N N . THR A 1 98 ? -0.450 -10.842 -3.542 1.00 93.50 98 THR A N 1
ATOM 752 C CA . THR A 1 98 ? -1.482 -10.536 -2.551 1.00 93.50 98 THR A CA 1
ATOM 753 C C . THR A 1 98 ? -1.081 -9.322 -1.735 1.00 93.50 98 THR A C 1
ATOM 755 O O . THR A 1 98 ? -0.088 -9.350 -1.010 1.00 93.50 98 THR A O 1
ATOM 758 N N . LEU A 1 99 ? -1.879 -8.262 -1.819 1.00 93.75 99 LEU A N 1
ATOM 759 C CA . LEU A 1 99 ? -1.760 -7.092 -0.965 1.00 93.75 99 LEU A CA 1
ATOM 760 C C . LEU A 1 99 ? -2.473 -7.358 0.359 1.00 93.75 99 LEU A C 1
ATOM 762 O O . LEU A 1 99 ? -3.648 -7.728 0.373 1.00 93.75 99 LEU A O 1
ATOM 766 N N . PHE A 1 100 ? -1.784 -7.111 1.467 1.00 94.69 100 PHE A N 1
ATOM 767 C CA . PHE A 1 100 ? -2.368 -7.062 2.799 1.00 94.69 100 PHE A CA 1
ATOM 768 C C . PHE A 1 100 ? -2.296 -5.642 3.340 1.00 94.69 100 PHE A C 1
ATOM 770 O O . PHE A 1 100 ? -1.223 -5.038 3.376 1.00 94.69 100 PHE A O 1
ATOM 777 N N . VAL A 1 101 ? -3.432 -5.137 3.818 1.00 92.81 101 VAL A N 1
ATOM 778 C CA . VAL A 1 101 ? -3.521 -3.842 4.493 1.00 92.81 101 VAL A CA 1
ATOM 779 C C . VAL A 1 101 ? -4.070 -4.048 5.894 1.00 92.81 101 VAL A C 1
ATOM 781 O O . VAL A 1 101 ? -5.220 -4.454 6.086 1.00 92.81 101 VAL A O 1
ATOM 784 N N . THR A 1 102 ? -3.235 -3.781 6.890 1.00 90.56 102 THR A N 1
ATOM 785 C CA . THR A 1 102 ? -3.609 -3.848 8.308 1.00 90.56 102 THR A CA 1
ATOM 786 C C . THR A 1 102 ? -3.777 -2.436 8.865 1.00 90.56 102 THR A C 1
ATOM 788 O O . THR A 1 102 ? -3.367 -1.467 8.231 1.00 90.56 102 THR A O 1
ATOM 791 N N . GLY A 1 103 ? -4.428 -2.286 10.022 1.00 84.94 103 GLY A N 1
ATOM 792 C CA . GLY A 1 103 ? -4.611 -0.970 10.655 1.00 84.94 103 GLY A CA 1
ATOM 793 C C . GLY A 1 103 ? -5.720 -0.100 10.047 1.00 84.94 103 GLY A C 1
ATOM 794 O O . GLY A 1 103 ? -5.864 1.054 10.437 1.00 84.94 103 GLY A O 1
ATOM 795 N N . MET A 1 104 ? -6.539 -0.648 9.138 1.00 81.75 104 MET A N 1
ATOM 796 C CA . MET A 1 104 ? -7.748 0.023 8.620 1.00 81.75 104 MET A CA 1
ATOM 797 C C . MET A 1 104 ? -8.958 -0.093 9.557 1.00 81.75 104 MET A C 1
ATOM 799 O O . MET A 1 104 ? -9.972 0.568 9.362 1.00 81.75 104 MET A O 1
ATOM 803 N N . SER A 1 105 ? -8.874 -0.963 10.563 1.00 74.75 105 SER A N 1
ATOM 804 C CA . SER A 1 105 ? -9.918 -1.200 11.553 1.00 74.75 105 SER A CA 1
ATOM 805 C C . SER A 1 105 ? -9.285 -1.420 12.923 1.00 74.75 105 SER A C 1
ATOM 807 O O . SER A 1 105 ? -8.202 -1.995 13.026 1.00 74.75 105 SER A O 1
ATOM 809 N N . ALA A 1 106 ? -9.994 -1.018 13.977 1.00 71.00 106 ALA A N 1
ATOM 810 C CA . ALA A 1 106 ? -9.650 -1.362 15.354 1.00 71.00 106 ALA A CA 1
ATOM 811 C C . ALA A 1 106 ? -10.055 -2.802 15.734 1.00 71.00 106 ALA A C 1
ATOM 813 O O . ALA A 1 106 ? -9.843 -3.206 16.872 1.00 71.00 106 ALA A O 1
ATOM 814 N N . ALA A 1 107 ? -10.653 -3.577 14.821 1.00 77.25 107 ALA A N 1
ATOM 815 C CA . ALA A 1 107 ? -11.063 -4.949 15.095 1.00 77.25 107 ALA A CA 1
ATOM 816 C C . ALA A 1 107 ? -9.848 -5.871 15.290 1.00 77.25 107 ALA A C 1
ATOM 818 O O . ALA A 1 107 ? -8.975 -5.980 14.424 1.00 77.25 107 ALA A O 1
ATOM 819 N N . PHE A 1 108 ? -9.828 -6.568 16.422 1.00 82.62 108 PHE A N 1
ATOM 820 C CA . PHE A 1 108 ? -8.841 -7.584 16.760 1.00 82.62 108 PHE A CA 1
ATOM 821 C C . PHE A 1 108 ? -9.516 -8.755 17.473 1.00 82.62 108 PHE A C 1
ATOM 823 O O . PHE A 1 108 ? -10.628 -8.629 17.982 1.00 82.62 108 PHE A O 1
ATOM 830 N N . ASP A 1 109 ? -8.825 -9.883 17.503 1.00 85.00 109 ASP A N 1
ATOM 831 C CA . ASP A 1 109 ? -9.217 -11.093 18.212 1.00 85.00 109 ASP A CA 1
ATOM 832 C C . ASP A 1 109 ? -7.999 -11.629 18.977 1.00 85.00 109 ASP A C 1
ATOM 834 O O . ASP A 1 109 ? -6.849 -11.363 18.606 1.00 85.00 109 ASP A O 1
ATOM 838 N N . ARG A 1 110 ? -8.245 -12.327 20.084 1.00 87.88 110 ARG A N 1
ATOM 839 C CA . ARG A 1 110 ? -7.199 -12.968 20.884 1.00 87.88 110 ARG A CA 1
ATOM 840 C C . ARG A 1 110 ? -7.275 -14.455 20.626 1.00 87.88 110 ARG A C 1
ATOM 842 O O . ARG A 1 110 ? -8.296 -15.082 20.884 1.00 87.88 110 ARG A O 1
ATOM 849 N N . ARG A 1 111 ? -6.188 -15.016 20.115 1.00 88.44 111 ARG A N 1
ATOM 850 C CA . ARG A 1 111 ? -6.104 -16.442 19.812 1.00 88.44 111 ARG A CA 1
ATOM 851 C C . ARG A 1 111 ? -4.959 -17.056 20.573 1.00 88.44 111 ARG A C 1
ATOM 853 O O . ARG A 1 111 ? -3.922 -16.429 20.746 1.00 88.44 111 ARG A O 1
ATOM 860 N N . THR A 1 112 ? -5.135 -18.293 20.995 1.00 88.88 112 THR A N 1
ATOM 861 C CA . THR A 1 112 ? -4.021 -19.101 21.469 1.00 88.88 112 THR A CA 1
ATOM 862 C C . THR A 1 112 ? -3.280 -19.629 20.251 1.00 88.88 112 THR A C 1
ATOM 864 O O . THR A 1 112 ? -3.873 -20.300 19.407 1.00 88.88 112 THR A O 1
ATOM 867 N N . ASP A 1 113 ? -1.998 -19.303 20.137 1.00 82.56 113 ASP A N 1
ATOM 868 C CA . ASP A 1 113 ? -1.124 -19.882 19.127 1.00 82.56 113 ASP A CA 1
ATOM 869 C C . ASP A 1 113 ? -1.005 -21.396 19.388 1.00 82.56 113 ASP A C 1
ATOM 871 O O . ASP A 1 113 ? -0.514 -21.787 20.450 1.00 82.56 113 ASP A O 1
ATOM 875 N N . PRO A 1 114 ? -1.441 -22.264 18.458 1.00 84.12 114 PRO A N 1
ATOM 876 C CA . PRO A 1 114 ? -1.394 -23.708 18.658 1.00 84.12 114 PRO A CA 1
ATOM 877 C C . PRO A 1 114 ? 0.038 -24.255 18.750 1.00 84.12 114 PRO A C 1
ATOM 879 O O . PRO A 1 114 ? 0.234 -25.318 19.330 1.00 84.12 114 PRO A O 1
ATOM 882 N N . ALA A 1 115 ? 1.036 -23.551 18.206 1.00 85.94 115 ALA A N 1
ATOM 883 C CA . ALA A 1 115 ? 2.432 -23.974 18.255 1.00 85.94 115 ALA A CA 1
ATOM 884 C C . ALA A 1 115 ? 3.110 -23.612 19.583 1.00 85.94 115 ALA A C 1
ATOM 886 O O . ALA A 1 115 ? 3.970 -24.352 20.057 1.00 85.94 115 ALA A O 1
ATOM 887 N N . THR A 1 116 ? 2.745 -22.476 20.186 1.00 88.50 116 THR A N 1
ATOM 888 C CA . THR A 1 116 ? 3.434 -21.953 21.382 1.00 88.50 116 THR A CA 1
ATOM 889 C C . THR A 1 116 ? 2.580 -21.934 22.648 1.00 88.50 116 THR A C 1
ATOM 891 O O . THR A 1 116 ? 3.116 -21.725 23.736 1.00 88.50 116 THR A O 1
ATOM 894 N N . GLY A 1 117 ? 1.264 -22.126 22.533 1.00 88.38 117 GLY A N 1
ATOM 895 C CA . GLY A 1 117 ? 0.298 -22.025 23.630 1.00 88.38 117 GLY A CA 1
ATOM 896 C C . GLY A 1 117 ? 0.088 -20.600 24.156 1.00 88.38 117 GLY A C 1
ATOM 897 O O . GLY A 1 117 ? -0.629 -20.410 25.137 1.00 88.38 117 GLY A O 1
ATOM 898 N N . LYS A 1 118 ? 0.714 -19.589 23.542 1.00 89.94 118 LYS A N 1
ATOM 899 C CA . LYS A 1 118 ? 0.645 -18.194 23.992 1.00 89.94 118 LYS A CA 1
ATOM 900 C C . LYS A 1 118 ? -0.540 -17.472 23.372 1.00 89.94 118 LYS A C 1
ATOM 902 O O . LYS A 1 118 ? -0.909 -17.735 22.231 1.00 89.94 118 LYS A O 1
ATOM 907 N N . GLU A 1 119 ? -1.100 -16.513 24.103 1.00 89.56 119 GLU A N 1
ATOM 908 C CA . GLU A 1 119 ? -2.064 -15.586 23.516 1.00 89.56 119 GLU A CA 1
ATOM 909 C C . GLU A 1 119 ? -1.371 -14.656 22.516 1.00 89.56 119 GLU A C 1
ATOM 911 O O . GLU A 1 119 ? -0.387 -13.982 22.831 1.00 89.56 119 GLU A O 1
ATOM 916 N N . VAL A 1 120 ? -1.924 -14.598 21.311 1.00 89.06 120 VAL A N 1
ATOM 917 C CA . VAL A 1 120 ? -1.536 -13.689 20.240 1.00 89.06 120 VAL A CA 1
ATOM 918 C C . VAL A 1 120 ? -2.733 -12.825 19.853 1.00 89.06 120 VAL A C 1
ATOM 920 O O . VAL A 1 120 ? -3.872 -13.288 19.775 1.00 89.06 120 VAL A O 1
ATOM 923 N N . ILE A 1 121 ? -2.477 -11.537 19.623 1.00 86.31 121 ILE A N 1
ATOM 924 C CA . ILE A 1 121 ? -3.485 -10.600 19.120 1.00 86.31 121 ILE A CA 1
ATOM 925 C C . ILE A 1 121 ? -3.422 -10.629 17.599 1.00 86.31 121 ILE A C 1
ATOM 927 O O . ILE A 1 121 ? -2.456 -10.134 17.019 1.00 86.31 121 ILE A O 1
ATOM 931 N N . VAL A 1 122 ? -4.471 -11.149 16.968 1.00 86.50 122 VAL A N 1
ATOM 932 C CA . VAL A 1 122 ? -4.648 -11.090 15.515 1.00 86.50 122 VAL A CA 1
ATOM 933 C C . VAL A 1 122 ? -5.529 -9.898 15.168 1.00 86.50 122 VAL A C 1
ATOM 935 O O . VAL A 1 122 ? -6.571 -9.667 15.784 1.00 86.50 122 VAL A O 1
ATOM 938 N N . ARG A 1 123 ? -5.109 -9.092 14.198 1.00 85.25 123 ARG A N 1
ATOM 939 C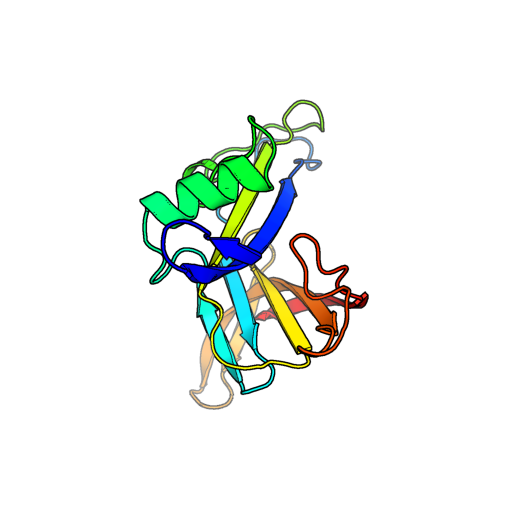 CA . ARG A 1 123 ? -5.830 -7.892 13.771 1.00 85.25 123 ARG A CA 1
ATOM 940 C C . ARG A 1 123 ? -6.552 -8.148 12.464 1.00 85.25 123 ARG A C 1
ATOM 942 O O . ARG A 1 123 ? -6.081 -8.870 11.581 1.00 85.25 123 ARG A O 1
ATOM 949 N N . ARG A 1 124 ? -7.705 -7.502 12.321 1.00 88.31 124 ARG A N 1
ATOM 950 C CA . ARG A 1 124 ? -8.442 -7.526 11.068 1.00 88.31 124 ARG A CA 1
ATOM 951 C C . ARG A 1 124 ? -7.616 -6.827 9.992 1.00 88.31 124 ARG A C 1
ATOM 953 O O . ARG A 1 124 ? -7.292 -5.644 10.094 1.00 88.31 124 ARG A O 1
ATOM 960 N N . SER A 1 125 ? -7.299 -7.587 8.961 1.00 89.00 125 SER A N 1
ATOM 961 C CA . SER A 1 125 ? -6.496 -7.183 7.821 1.00 89.00 125 SER A CA 1
ATOM 962 C C . SER A 1 125 ? -7.330 -7.362 6.566 1.00 89.00 125 SER A C 1
ATOM 964 O O . SER A 1 125 ? -8.019 -8.369 6.400 1.00 89.00 125 SER A O 1
ATOM 966 N N . TRP A 1 126 ? -7.308 -6.373 5.691 1.00 92.00 126 TRP A N 1
ATOM 967 C CA . TRP A 1 126 ? -7.891 -6.513 4.369 1.00 92.00 126 TRP A CA 1
ATOM 968 C C . TRP A 1 126 ? -6.869 -7.143 3.441 1.00 92.00 126 TRP A C 1
ATOM 970 O O . TRP A 1 126 ? -5.670 -6.885 3.557 1.00 92.00 126 TRP A O 1
ATOM 980 N N . SER A 1 127 ? -7.347 -7.989 2.546 1.00 93.25 127 SER A N 1
ATOM 981 C CA . SER A 1 127 ? -6.523 -8.722 1.609 1.00 93.25 127 SER A CA 1
ATOM 982 C C . SER A 1 127 ? -7.131 -8.655 0.228 1.00 93.25 127 SER A C 1
ATOM 984 O O . SER A 1 127 ? -8.328 -8.901 0.056 1.00 93.25 127 SER A O 1
ATOM 986 N N . ARG A 1 128 ? -6.272 -8.367 -0.745 1.00 92.81 128 ARG A N 1
ATOM 987 C CA . ARG A 1 128 ? -6.622 -8.358 -2.154 1.00 92.81 128 ARG A CA 1
ATOM 988 C C . ARG A 1 128 ? -5.602 -9.156 -2.948 1.00 92.81 128 ARG A C 1
ATOM 990 O O . ARG A 1 128 ? -4.408 -8.882 -2.870 1.00 92.81 128 ARG A O 1
ATOM 997 N N . HIS A 1 129 ? -6.081 -10.152 -3.677 1.00 91.06 129 HIS A N 1
ATOM 998 C CA . HIS A 1 129 ? -5.275 -11.019 -4.524 1.00 91.06 129 HIS A CA 1
ATOM 999 C C . HIS A 1 129 ? -5.415 -10.599 -5.983 1.00 91.06 129 HIS A C 1
ATOM 1001 O O . HIS A 1 129 ? -6.533 -10.380 -6.459 1.00 91.06 129 HIS A O 1
ATOM 1007 N N . TYR A 1 130 ? -4.286 -10.524 -6.671 1.00 88.56 130 TYR A N 1
ATOM 1008 C CA . TYR A 1 130 ? -4.174 -10.048 -8.036 1.00 88.56 130 TYR A CA 1
ATOM 1009 C C . TYR A 1 130 ? -3.511 -11.098 -8.923 1.00 88.56 130 TYR A C 1
ATOM 1011 O O . TYR A 1 130 ? -2.487 -11.667 -8.538 1.00 88.56 130 TYR A O 1
ATOM 1019 N N . ALA A 1 131 ? -4.049 -11.289 -10.129 1.00 85.56 131 ALA A N 1
ATOM 1020 C CA . ALA A 1 131 ? -3.293 -11.895 -11.218 1.00 85.56 131 ALA A CA 1
ATOM 1021 C C . ALA A 1 131 ? -2.322 -10.851 -11.772 1.00 85.56 131 ALA A C 1
ATOM 1023 O O . ALA A 1 131 ? -2.718 -9.714 -12.043 1.00 85.56 131 ALA A O 1
ATOM 1024 N N . VAL A 1 132 ? -1.064 -11.233 -11.958 1.00 78.06 132 VAL A N 1
ATOM 1025 C CA . VAL A 1 132 ? -0.062 -10.384 -12.599 1.00 78.06 132 VAL A CA 1
ATOM 1026 C C . VAL A 1 132 ? 0.059 -10.820 -14.057 1.00 78.06 132 VAL A C 1
ATOM 1028 O O . VAL A 1 132 ? 0.365 -11.989 -14.317 1.00 78.06 132 VAL A O 1
ATOM 1031 N N . PRO A 1 133 ? -0.173 -9.916 -15.024 1.00 67.06 133 PRO A N 1
ATOM 1032 C CA . PRO A 1 133 ? 0.085 -10.209 -16.427 1.00 67.06 133 PRO A CA 1
ATOM 1033 C C . PRO A 1 133 ? 1.550 -10.625 -16.603 1.00 67.06 133 PRO A C 1
ATOM 1035 O O . PRO A 1 133 ? 2.440 -9.941 -16.103 1.00 67.06 133 PRO A O 1
ATOM 1038 N N . GLY A 1 134 ? 1.826 -11.736 -17.291 1.00 60.59 134 GLY A N 1
ATOM 1039 C CA . GLY A 1 134 ? 3.205 -12.195 -17.505 1.00 60.59 134 GLY A CA 1
ATOM 1040 C C . GLY A 1 134 ? 4.063 -11.157 -18.243 1.00 60.59 134 GLY A C 1
ATOM 1041 O O . GLY A 1 134 ? 3.534 -10.273 -18.910 1.00 60.59 134 GLY A O 1
ATOM 1042 N N . VAL A 1 135 ? 5.393 -11.273 -18.162 1.00 57.00 135 VAL A N 1
ATOM 1043 C CA . VAL A 1 135 ? 6.361 -10.309 -18.745 1.00 57.00 135 VAL A CA 1
ATOM 1044 C C . VAL A 1 135 ? 6.190 -10.100 -20.261 1.00 57.00 135 VAL A C 1
ATOM 1046 O O . VAL A 1 135 ? 6.571 -9.064 -20.797 1.00 57.00 135 VAL A O 1
AT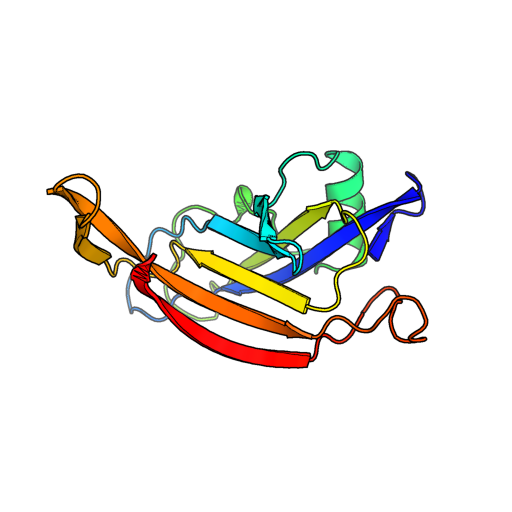OM 1049 N N . THR A 1 136 ? 5.594 -11.064 -20.968 1.00 46.97 136 THR A N 1
ATOM 1050 C CA . THR A 1 136 ? 5.280 -10.980 -22.406 1.00 46.97 136 THR A CA 1
ATOM 1051 C C . THR A 1 136 ? 3.933 -10.323 -22.717 1.00 46.97 136 THR A C 1
ATOM 1053 O O . THR A 1 136 ? 3.577 -10.206 -23.889 1.00 46.97 136 THR A O 1
ATOM 1056 N N . ASP A 1 137 ? 3.153 -9.940 -21.706 1.00 50.16 137 ASP A N 1
ATOM 1057 C CA . ASP A 1 137 ? 1.886 -9.246 -21.911 1.00 50.16 137 ASP A CA 1
ATOM 1058 C C . ASP A 1 137 ? 2.170 -7.782 -22.306 1.00 50.16 137 ASP A C 1
ATOM 1060 O O . ASP A 1 137 ? 2.860 -7.074 -21.576 1.00 50.16 137 ASP A O 1
ATOM 1064 N N . PRO A 1 138 ? 1.654 -7.270 -23.436 1.00 44.62 138 PRO A N 1
ATOM 1065 C CA . PRO A 1 138 ? 1.800 -5.858 -23.803 1.00 44.62 138 PRO A CA 1
ATOM 1066 C C . PRO A 1 138 ? 1.187 -4.884 -22.775 1.00 44.62 138 PRO A C 1
ATOM 1068 O O . PRO A 1 138 ? 1.491 -3.692 -22.814 1.00 44.62 138 PRO A O 1
ATOM 1071 N N . ARG A 1 139 ? 0.363 -5.368 -21.832 1.00 50.78 139 ARG A N 1
ATOM 1072 C CA . ARG A 1 139 ? -0.119 -4.621 -20.656 1.00 50.78 139 ARG A CA 1
ATOM 1073 C C . ARG A 1 139 ? 0.896 -4.544 -19.519 1.00 50.78 139 ARG A C 1
ATOM 1075 O O . ARG A 1 139 ? 0.646 -3.828 -18.556 1.00 50.78 139 ARG A O 1
ATOM 1082 N N . HIS A 1 140 ? 2.045 -5.212 -19.617 1.00 48.16 140 HIS A N 1
ATOM 1083 C CA . HIS A 1 140 ? 3.170 -5.116 -18.678 1.00 48.16 140 HIS A CA 1
ATOM 1084 C C . HIS A 1 140 ? 3.905 -3.757 -18.808 1.00 48.16 140 HIS A C 1
ATOM 1086 O O . HIS A 1 140 ? 5.130 -3.663 -18.762 1.00 48.16 140 HIS A O 1
ATOM 1092 N N . GLY A 1 141 ? 3.137 -2.688 -19.039 1.00 52.50 141 GLY A N 1
ATOM 1093 C CA . GLY A 1 141 ? 3.564 -1.300 -19.118 1.00 52.50 141 GLY A CA 1
ATOM 1094 C C . GLY A 1 141 ? 3.288 -0.540 -17.819 1.00 52.50 141 GLY A C 1
ATOM 1095 O O . GLY A 1 141 ? 3.053 -1.119 -16.759 1.00 52.50 141 GLY A O 1
ATOM 1096 N N . THR A 1 142 ? 3.337 0.789 -17.905 1.00 50.03 142 THR A N 1
ATOM 1097 C CA . THR A 1 142 ? 3.250 1.749 -16.788 1.00 50.03 142 THR A CA 1
ATOM 1098 C C . THR A 1 142 ? 1.991 1.598 -15.924 1.00 50.03 142 THR A C 1
ATOM 1100 O O . THR A 1 142 ? 2.004 1.978 -14.758 1.00 50.03 142 THR A O 1
ATOM 1103 N N . GLU A 1 143 ? 0.942 0.989 -16.474 1.00 51.69 143 GLU A N 1
ATOM 1104 C CA . GLU A 1 143 ? -0.358 0.771 -15.846 1.00 51.69 143 GLU A CA 1
ATOM 1105 C C . GLU A 1 143 ? -0.814 -0.664 -16.154 1.00 51.69 143 GLU A C 1
ATOM 1107 O O . GLU A 1 143 ? -1.694 -0.908 -16.978 1.00 51.69 143 GLU A O 1
ATOM 1112 N N . ALA A 1 144 ? -0.141 -1.654 -15.562 1.00 54.31 144 ALA A N 1
ATOM 1113 C CA . ALA A 1 144 ? -0.633 -3.023 -15.623 1.00 54.31 144 ALA A CA 1
ATOM 1114 C C . ALA A 1 144 ? -1.987 -3.070 -14.903 1.00 54.31 144 ALA A C 1
ATOM 1116 O O . ALA A 1 144 ? -2.065 -2.870 -13.690 1.00 54.31 144 ALA A O 1
ATOM 1117 N N . ALA A 1 145 ? -3.063 -3.295 -15.656 1.00 57.81 145 ALA A N 1
ATOM 1118 C CA . ALA A 1 145 ? -4.361 -3.599 -15.078 1.00 57.81 145 ALA A CA 1
ATOM 1119 C C . ALA A 1 145 ? -4.251 -4.970 -14.402 1.00 57.81 145 ALA A C 1
ATOM 1121 O O . ALA A 1 145 ? -4.106 -5.993 -15.070 1.00 57.81 145 ALA A O 1
ATOM 1122 N N . PHE A 1 146 ? -4.241 -4.973 -13.073 1.00 70.12 146 PHE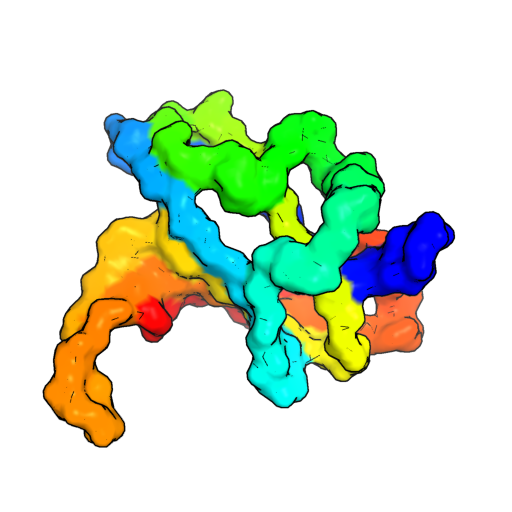 A N 1
ATOM 1123 C CA . PHE A 1 146 ? -4.228 -6.196 -12.287 1.00 70.12 146 PHE A CA 1
ATOM 1124 C C . PHE A 1 146 ? -5.656 -6.704 -12.120 1.00 70.12 146 PHE A C 1
ATOM 1126 O O . PHE A 1 146 ? -6.506 -6.002 -11.563 1.00 70.12 146 PHE A O 1
ATOM 1133 N N . ASP A 1 147 ? -5.911 -7.938 -12.544 1.00 76.62 147 ASP A N 1
ATOM 1134 C CA . ASP A 1 147 ? -7.206 -8.566 -12.312 1.00 76.62 147 ASP A CA 1
ATOM 1135 C C . ASP A 1 147 ? -7.326 -8.938 -10.833 1.00 76.62 147 ASP A C 1
ATOM 1137 O O . ASP A 1 147 ? -6.554 -9.747 -10.310 1.00 76.62 147 ASP A O 1
ATOM 1141 N N . VAL A 1 148 ? -8.303 -8.344 -10.143 1.00 80.88 148 VAL A N 1
ATOM 1142 C CA . VAL A 1 148 ? -8.615 -8.701 -8.756 1.00 80.88 148 VAL A CA 1
ATOM 1143 C C . VAL A 1 148 ? -9.319 -10.051 -8.754 1.00 80.88 148 VAL A C 1
ATOM 1145 O O . VAL A 1 148 ? -10.503 -10.150 -9.065 1.00 80.88 148 VAL A O 1
ATOM 1148 N N . ILE A 1 149 ? -8.595 -11.096 -8.364 1.00 85.81 149 ILE A N 1
ATOM 1149 C CA . ILE A 1 149 ? -9.144 -12.451 -8.256 1.00 85.81 149 ILE A CA 1
ATOM 1150 C C . ILE A 1 149 ? -9.944 -12.601 -6.957 1.00 85.81 149 ILE A C 1
ATOM 1152 O O . ILE A 1 149 ? -10.932 -13.333 -6.900 1.00 85.81 149 ILE A O 1
ATOM 1156 N N . LYS A 1 150 ? -9.502 -11.941 -5.879 1.00 87.38 150 LYS A N 1
ATOM 1157 C CA . LYS A 1 150 ? -10.116 -12.088 -4.556 1.00 87.38 150 LYS A CA 1
ATOM 1158 C C . LYS A 1 150 ? -9.980 -10.822 -3.723 1.00 87.38 150 LYS A C 1
ATOM 1160 O O . LYS A 1 150 ? -8.906 -10.234 -3.675 1.00 87.38 150 LYS A O 1
ATOM 1165 N N . ASP A 1 151 ? -11.043 -10.467 -3.008 1.00 89.81 151 ASP A N 1
ATOM 1166 C CA . ASP A 1 151 ? -11.095 -9.347 -2.065 1.00 89.81 151 ASP A CA 1
ATOM 1167 C C . ASP A 1 151 ? -11.787 -9.814 -0.781 1.00 89.81 151 ASP A C 1
ATOM 1169 O O . ASP A 1 151 ? -12.911 -10.315 -0.828 1.00 89.81 151 ASP A O 1
ATOM 1173 N N . GLN A 1 152 ? -11.104 -9.744 0.362 1.00 91.81 152 GLN A N 1
ATOM 1174 C CA . GLN A 1 152 ? -11.651 -10.265 1.616 1.00 91.81 152 GLN A CA 1
ATOM 1175 C C . GLN A 1 152 ? -11.038 -9.616 2.857 1.00 91.81 152 GLN A C 1
ATOM 1177 O O . GLN A 1 152 ? -9.926 -9.094 2.849 1.00 91.81 152 GLN A O 1
ATOM 1182 N N . TRP A 1 153 ? -11.753 -9.731 3.973 1.00 88.06 153 TRP A N 1
ATOM 1183 C CA . TRP A 1 153 ? -11.221 -9.449 5.302 1.00 88.06 153 TRP A CA 1
ATOM 1184 C C . TRP A 1 153 ? -10.787 -10.743 5.985 1.00 88.06 153 TRP A C 1
ATOM 1186 O O . TRP A 1 153 ? -11.497 -11.743 5.927 1.00 88.06 153 TRP A O 1
ATOM 1196 N N . LEU A 1 154 ? -9.649 -10.709 6.670 1.00 90.69 154 LEU A N 1
ATOM 1197 C CA . LEU A 1 154 ? -9.096 -11.840 7.411 1.00 90.69 154 LEU A CA 1
ATOM 1198 C C . LEU A 1 154 ? -8.498 -11.393 8.744 1.00 90.69 154 LEU A C 1
ATOM 1200 O O . LEU A 1 154 ? -8.265 -10.206 8.963 1.00 90.69 154 LEU A O 1
ATOM 1204 N N . MET A 1 155 ? -8.252 -12.350 9.634 1.00 85.31 155 MET A N 1
ATOM 1205 C CA . MET A 1 155 ? -7.559 -12.115 10.901 1.00 85.31 155 MET A CA 1
ATOM 1206 C C . MET A 1 155 ? -6.118 -12.607 10.761 1.00 85.31 155 MET A C 1
ATOM 1208 O O . MET A 1 155 ? -5.919 -13.784 10.457 1.00 85.31 155 MET A O 1
ATOM 1212 N N . ARG A 1 156 ? -5.148 -11.705 10.945 1.00 78.62 156 ARG A N 1
ATOM 1213 C CA . ARG A 1 156 ? -3.704 -11.950 10.813 1.00 78.62 156 ARG A CA 1
ATOM 1214 C C . ARG A 1 156 ? -2.936 -11.312 11.961 1.00 78.62 156 ARG A C 1
ATOM 1216 O O . ARG A 1 156 ? -3.352 -10.222 12.413 1.00 78.62 156 ARG A O 1
#

Sequence (156 aa):
MTDTVSGGRFWVFTYTIANKTGKTQRFSPRFDLLMGDGVILEAGKNVPVDAARRMQRAVASAQAVDQFQVMGDILDGESNAREGFVIWPEKGDSKDMTLFVTGMSAAFDRRTDPATGKEVIVRRSWSRHYAVPGVTDPRHGTEAAFDVIKDQWLMR

pLDDT: mean 84.97, std 10.95, range [44.62, 95.38]

Radius of gyration: 16.94 Å; chains: 1; bounding box: 37×40×48 Å